Protein AF-A0A529QZ96-F1 (afdb_monomer_lite)

pLDDT: mean 77.96, std 18.04, range [38.34, 96.19]

Foldseek 3Di:
DDDDDDPPPPPPPVPPVVVLPAQDEDEAEDEDDPCVVVVLVVLLVLLVRPSYHYDYYHYDDPVVVLSVQQVVLCVPPNSVRSNVSSVVVVVVVVVVVVVVVVVVVVVVVVVVVVD

Structure (mmCIF, N/CA/C/O backbone):
data_AF-A0A529QZ96-F1
#
_entry.id   AF-A0A529QZ96-F1
#
loop_
_atom_site.group_PDB
_atom_site.id
_atom_site.type_symbol
_atom_site.label_atom_id
_atom_site.label_alt_id
_atom_site.label_comp_id
_atom_site.label_asym_id
_atom_site.label_entity_id
_atom_site.label_seq_id
_atom_site.pdbx_PDB_ins_code
_atom_site.Cartn_x
_atom_site.Cartn_y
_atom_site.Cartn_z
_atom_site.occupancy
_atom_site.B_iso_or_equiv
_atom_site.auth_seq_id
_atom_site.auth_comp_id
_atom_site.auth_asym_id
_atom_site.auth_atom_id
_atom_site.pdbx_PDB_model_num
ATOM 1 N N . MET A 1 1 ? 4.349 32.571 62.798 1.00 40.12 1 MET A N 1
ATOM 2 C CA . MET A 1 1 ? 4.359 31.096 62.888 1.00 40.12 1 MET A CA 1
ATOM 3 C C . MET A 1 1 ? 3.672 30.585 61.625 1.00 40.12 1 MET A C 1
AT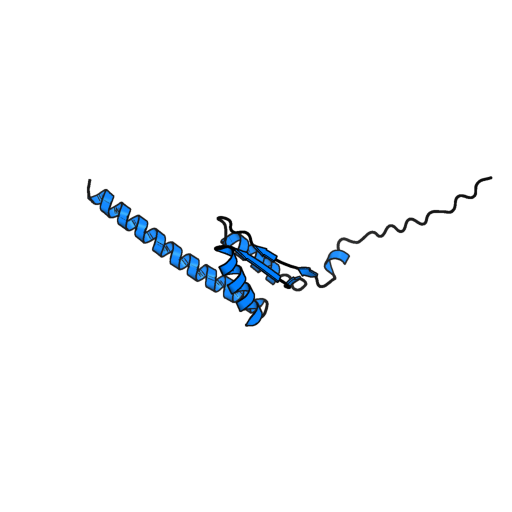OM 5 O O . MET A 1 1 ? 2.504 30.883 61.429 1.00 40.12 1 MET A O 1
ATOM 9 N N . LEU A 1 2 ? 4.454 30.030 60.693 1.00 39.53 2 LEU A N 1
ATOM 10 C CA . LEU A 1 2 ? 4.102 29.760 59.291 1.00 39.53 2 LEU A CA 1
ATOM 11 C C . LEU A 1 2 ? 3.366 28.416 59.163 1.00 39.53 2 LEU A C 1
ATOM 13 O O . LEU A 1 2 ? 3.925 27.394 59.547 1.00 39.53 2 LEU A O 1
ATOM 17 N N . ALA A 1 3 ? 2.158 28.402 58.597 1.00 44.66 3 ALA A N 1
ATOM 18 C CA . ALA A 1 3 ? 1.484 27.169 58.190 1.00 44.66 3 ALA A CA 1
ATOM 19 C C . ALA A 1 3 ? 1.779 26.913 56.703 1.00 44.66 3 ALA A C 1
ATOM 21 O O . ALA A 1 3 ? 1.188 27.539 55.826 1.00 44.66 3 ALA A O 1
ATOM 22 N N . GLN A 1 4 ? 2.742 26.035 56.421 1.00 42.41 4 GLN A N 1
ATOM 23 C CA . GLN A 1 4 ? 2.974 25.522 55.072 1.00 4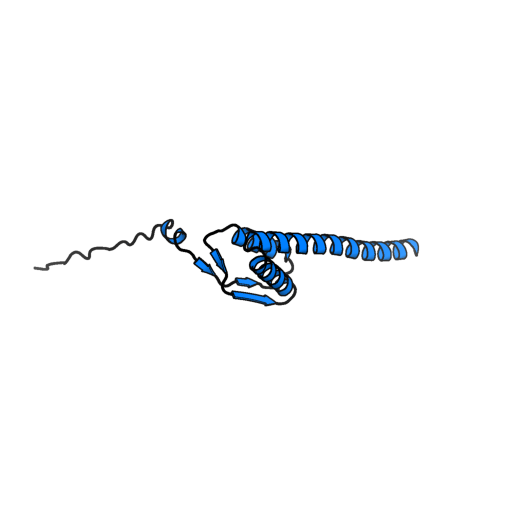2.41 4 GLN A CA 1
ATOM 24 C C . GLN A 1 4 ? 1.889 24.486 54.754 1.00 42.41 4 GLN A C 1
ATOM 26 O O . GLN A 1 4 ? 1.779 23.467 55.432 1.00 42.41 4 GLN A O 1
ATOM 31 N N . SER A 1 5 ? 1.073 24.768 53.739 1.00 44.97 5 SER A N 1
ATOM 32 C CA . SER A 1 5 ? 0.118 23.809 53.179 1.00 44.97 5 SER A CA 1
ATOM 33 C C . SER A 1 5 ? 0.897 22.745 52.395 1.00 44.97 5 SER A C 1
ATOM 35 O O . SER A 1 5 ? 1.739 23.125 51.573 1.00 44.97 5 SER A O 1
ATOM 37 N N . PRO A 1 6 ? 0.686 21.436 52.622 1.00 43.09 6 PRO A N 1
ATOM 38 C CA . PRO A 1 6 ? 1.388 20.418 51.861 1.00 43.09 6 PRO A CA 1
ATOM 39 C C . PRO A 1 6 ? 0.871 20.450 50.422 1.00 43.09 6 PRO A C 1
ATOM 41 O O . PRO A 1 6 ? -0.272 20.096 50.135 1.00 43.09 6 PRO A O 1
ATOM 44 N N . MET A 1 7 ? 1.733 20.896 49.511 1.00 38.34 7 MET A N 1
ATOM 45 C CA . MET A 1 7 ? 1.570 20.706 48.077 1.00 38.34 7 MET A CA 1
ATOM 46 C C . MET A 1 7 ? 1.510 19.197 47.828 1.00 38.34 7 MET A C 1
ATOM 48 O O . MET A 1 7 ? 2.524 18.504 47.877 1.00 38.34 7 MET A O 1
ATOM 52 N N . LYS A 1 8 ? 0.297 18.676 47.640 1.00 44.03 8 LYS A N 1
ATOM 53 C CA . LYS A 1 8 ? 0.063 17.294 47.238 1.00 44.03 8 LYS A CA 1
ATOM 54 C C . LYS A 1 8 ? 0.591 17.156 45.816 1.00 44.03 8 LYS A C 1
ATOM 56 O O . LYS A 1 8 ? -0.061 17.569 44.863 1.00 44.03 8 LYS A O 1
ATOM 61 N N . THR A 1 9 ? 1.812 16.646 45.712 1.00 45.25 9 THR A N 1
ATOM 62 C CA . THR A 1 9 ? 2.452 16.273 44.458 1.00 45.25 9 THR A CA 1
ATOM 63 C C . THR A 1 9 ? 1.596 15.200 43.805 1.00 45.25 9 THR A C 1
ATOM 65 O O . THR A 1 9 ? 1.680 14.028 44.170 1.00 45.25 9 THR A O 1
ATOM 68 N N . ASP A 1 10 ? 0.746 15.599 42.865 1.00 43.56 10 ASP A N 1
ATOM 69 C CA . ASP A 1 10 ? 0.134 14.659 41.938 1.00 43.56 10 ASP A CA 1
ATOM 70 C C . ASP A 1 10 ? 1.229 14.260 40.946 1.00 43.56 10 ASP A C 1
ATOM 72 O O . ASP A 1 10 ? 1.387 14.832 39.868 1.00 43.56 10 ASP A O 1
ATOM 76 N N . GLN A 1 11 ? 2.097 13.342 41.383 1.00 44.34 11 GLN A N 1
ATOM 77 C CA . GLN A 1 11 ? 2.935 12.590 40.466 1.00 44.34 11 GLN A CA 1
ATOM 78 C C . GLN A 1 11 ? 1.988 11.709 39.659 1.00 44.34 11 GLN A C 1
ATOM 80 O O . GLN A 1 11 ? 1.787 10.537 39.972 1.00 44.34 11 GLN A O 1
ATOM 85 N N . ALA A 1 12 ? 1.422 12.288 38.602 1.00 41.88 12 ALA A N 1
ATOM 86 C CA . ALA A 1 12 ? 0.960 11.543 37.452 1.00 41.88 12 ALA A CA 1
ATOM 87 C C . ALA A 1 12 ? 2.192 10.850 36.856 1.00 41.88 12 ALA A C 1
ATOM 89 O O . ALA A 1 12 ? 2.833 11.332 35.922 1.00 41.88 12 ALA A O 1
ATOM 90 N N . ALA A 1 13 ? 2.570 9.726 37.461 1.00 47.47 13 ALA A N 1
ATOM 91 C CA . ALA A 1 13 ? 3.369 8.713 36.816 1.00 47.47 13 ALA A CA 1
ATOM 92 C C . ALA A 1 13 ? 2.506 8.190 35.668 1.00 47.47 13 ALA A C 1
ATOM 94 O O . ALA A 1 13 ? 1.756 7.231 35.826 1.00 47.47 13 ALA A O 1
ATOM 95 N N . ILE A 1 14 ? 2.561 8.888 34.532 1.00 48.34 14 ILE A N 1
ATOM 96 C CA . ILE A 1 14 ? 2.061 8.387 33.260 1.00 48.34 14 ILE A CA 1
ATOM 97 C C . ILE A 1 14 ? 2.858 7.110 33.021 1.00 48.34 14 ILE A C 1
ATOM 99 O O . ILE A 1 14 ? 4.034 7.147 32.653 1.00 48.34 14 ILE A O 1
ATOM 103 N N . SER A 1 15 ? 2.245 5.975 33.341 1.00 46.16 15 SER A N 1
ATOM 104 C CA . SER A 1 15 ? 2.828 4.679 33.062 1.00 46.16 15 SER A CA 1
ATOM 105 C C . SER A 1 15 ? 3.021 4.607 31.555 1.00 46.16 15 SER A C 1
ATOM 107 O O . SER A 1 15 ? 2.090 4.853 30.789 1.00 46.16 15 SER A O 1
ATOM 109 N N . VAL A 1 16 ? 4.222 4.253 31.102 1.00 51.31 16 VAL A N 1
ATOM 110 C CA . VAL A 1 16 ? 4.497 4.019 29.674 1.00 51.31 16 VAL A CA 1
ATOM 111 C C . VAL A 1 16 ? 3.544 2.949 29.100 1.00 51.31 16 VAL A C 1
ATOM 113 O O . VAL A 1 16 ? 3.328 2.899 27.893 1.00 51.31 16 VAL A O 1
ATOM 116 N N . ALA A 1 17 ? 2.911 2.146 29.966 1.00 49.28 17 ALA A N 1
ATOM 117 C CA . ALA A 1 17 ? 1.848 1.214 29.606 1.00 49.28 17 ALA A CA 1
ATOM 118 C C . ALA A 1 17 ? 0.521 1.895 29.195 1.00 49.28 17 ALA A C 1
ATOM 120 O O . ALA A 1 17 ? -0.135 1.396 28.282 1.00 49.28 17 ALA A O 1
ATOM 121 N N . ASP A 1 18 ? 0.151 3.038 29.788 1.00 48.22 18 ASP A N 1
ATOM 122 C CA . ASP A 1 18 ? -1.098 3.759 29.470 1.00 48.22 18 ASP A CA 1
ATOM 123 C C . ASP A 1 18 ? -1.006 4.551 28.160 1.00 48.22 18 ASP A C 1
ATOM 125 O O . ASP A 1 18 ? -2.006 4.758 27.478 1.00 48.22 18 ASP A O 1
ATOM 129 N N . LEU A 1 19 ? 0.206 4.908 27.719 1.00 55.38 19 LEU A N 1
ATOM 130 C CA . LEU A 1 19 ? 0.432 5.489 26.386 1.00 55.38 19 LEU A CA 1
ATOM 131 C C . LEU A 1 19 ? 0.134 4.506 25.238 1.00 55.38 19 LEU A C 1
ATOM 133 O O . LEU A 1 19 ? 0.101 4.923 24.076 1.00 55.38 19 LEU A O 1
ATOM 137 N N . GLY A 1 20 ? -0.037 3.217 25.550 1.00 49.81 20 GLY A N 1
ATOM 138 C CA . GLY A 1 20 ? -0.288 2.149 24.589 1.00 49.81 20 GLY A CA 1
ATOM 139 C C . GLY A 1 20 ? -1.740 1.683 24.504 1.00 49.81 20 GLY A C 1
ATOM 140 O O . GLY A 1 20 ? -2.005 0.824 23.670 1.00 49.81 20 GLY A O 1
ATOM 141 N N . ALA A 1 21 ? -2.658 2.176 25.343 1.00 55.97 21 ALA A N 1
ATOM 142 C CA . ALA A 1 21 ? -4.016 1.629 25.460 1.00 55.97 21 ALA A CA 1
ATOM 143 C C . ALA A 1 21 ? -5.059 2.274 24.526 1.00 55.97 21 ALA A C 1
ATOM 145 O O . ALA A 1 21 ? -6.084 1.654 24.255 1.00 55.97 21 ALA A O 1
ATOM 146 N N . GLU A 1 22 ? -4.784 3.469 24.006 1.00 68.69 22 GLU A N 1
ATOM 147 C CA . GLU A 1 22 ? -5.722 4.226 23.171 1.00 68.69 22 GLU A CA 1
ATOM 148 C C . GLU A 1 22 ? -5.498 3.956 21.676 1.00 68.69 22 GLU A C 1
ATOM 150 O O . GLU A 1 22 ? -4.354 3.898 21.210 1.00 68.69 22 GLU A O 1
ATOM 155 N N . ASP A 1 23 ? -6.590 3.839 20.916 1.00 78.12 23 ASP A N 1
ATOM 156 C CA . ASP A 1 23 ? -6.546 3.806 19.452 1.00 78.12 23 ASP A CA 1
ATOM 157 C C . ASP A 1 23 ? -5.920 5.110 18.939 1.00 78.12 23 ASP A C 1
ATOM 159 O O . ASP A 1 23 ? -6.480 6.203 19.068 1.00 78.12 23 ASP A O 1
ATOM 163 N N . ARG A 1 24 ? -4.727 5.004 18.349 1.00 84.31 24 ARG A N 1
ATOM 164 C CA . ARG A 1 24 ? -3.969 6.156 17.869 1.00 84.31 24 ARG A CA 1
ATOM 165 C C . ARG A 1 24 ? -4.203 6.333 16.383 1.00 84.31 24 ARG A C 1
ATOM 167 O O . ARG A 1 24 ? -3.751 5.527 15.571 1.00 84.31 24 ARG A O 1
ATOM 174 N N . THR A 1 25 ? -4.866 7.425 16.033 1.00 88.12 25 THR A N 1
ATOM 175 C CA . THR A 1 25 ? -4.934 7.873 14.642 1.00 88.12 25 THR A CA 1
ATOM 176 C C . THR A 1 25 ? -3.629 8.575 14.287 1.00 88.12 25 THR A C 1
ATOM 178 O O . THR A 1 25 ? -3.177 9.448 15.028 1.00 88.12 25 THR A O 1
ATOM 181 N N . ILE A 1 26 ? -3.002 8.154 13.192 1.00 90.69 26 ILE A N 1
ATOM 182 C CA . ILE A 1 26 ? -1.740 8.703 12.702 1.00 90.69 26 ILE A CA 1
ATOM 183 C C . ILE A 1 26 ? -1.878 9.165 11.254 1.00 90.69 26 ILE A C 1
ATOM 185 O O . ILE A 1 26 ? -2.555 8.524 10.444 1.00 90.69 26 ILE A O 1
ATOM 189 N N . ASP A 1 27 ? -1.169 10.245 10.944 1.00 91.62 27 ASP A N 1
ATOM 190 C CA . ASP A 1 27 ? -0.942 10.709 9.581 1.00 91.62 27 ASP A CA 1
ATOM 191 C C . ASP A 1 27 ? 0.451 10.264 9.134 1.00 91.62 27 ASP A C 1
ATOM 193 O O . ASP A 1 27 ? 1.420 10.306 9.899 1.00 91.62 27 ASP A O 1
ATOM 197 N N . ILE A 1 28 ? 0.549 9.796 7.894 1.00 90.50 28 ILE A N 1
ATOM 198 C CA . ILE A 1 28 ? 1.775 9.241 7.327 1.00 90.50 28 ILE A CA 1
ATOM 199 C C . ILE A 1 28 ? 2.303 10.196 6.261 1.00 90.50 28 ILE A C 1
ATOM 201 O O . ILE A 1 28 ? 1.600 10.544 5.315 1.00 90.50 28 ILE A O 1
ATOM 205 N N . VAL A 1 29 ? 3.581 10.557 6.370 1.00 91.56 29 VAL A N 1
ATOM 206 C CA . VAL A 1 29 ? 4.308 11.276 5.319 1.00 91.56 29 VAL A CA 1
ATOM 207 C C . VAL A 1 29 ? 5.440 10.390 4.816 1.00 91.56 29 VAL A C 1
ATOM 209 O O . VAL A 1 29 ? 6.334 10.030 5.581 1.00 91.56 29 VAL A O 1
ATOM 212 N N . LEU A 1 30 ? 5.404 10.035 3.532 1.00 87.75 30 LEU A N 1
ATOM 213 C CA . LEU A 1 30 ? 6.441 9.240 2.883 1.00 87.75 30 LEU A CA 1
ATOM 214 C C . LEU A 1 30 ? 7.347 10.135 2.036 1.00 87.75 30 LEU A C 1
ATOM 216 O O . LEU A 1 30 ? 6.904 10.782 1.082 1.00 87.75 30 LEU A O 1
ATOM 220 N N . ALA A 1 31 ? 8.635 10.140 2.371 1.00 82.56 31 ALA A N 1
ATOM 221 C CA . ALA A 1 31 ? 9.669 10.788 1.579 1.00 82.56 31 ALA A CA 1
ATOM 222 C C . ALA A 1 31 ? 10.280 9.799 0.577 1.00 82.56 31 ALA A C 1
ATOM 224 O O . ALA A 1 31 ? 10.396 8.605 0.845 1.00 82.56 31 ALA A O 1
ATOM 225 N N . ASN A 1 32 ? 10.681 10.305 -0.586 1.00 75.38 32 ASN A N 1
ATOM 226 C CA . ASN A 1 32 ? 11.355 9.511 -1.604 1.00 75.38 32 ASN A CA 1
ATOM 227 C C . ASN A 1 32 ? 12.864 9.473 -1.327 1.00 75.38 32 ASN A C 1
ATOM 229 O O . ASN A 1 32 ? 13.560 10.442 -1.633 1.00 75.38 32 ASN A O 1
ATOM 233 N N . ASP A 1 33 ? 13.369 8.359 -0.807 1.00 67.31 33 ASP A N 1
ATOM 234 C CA . ASP A 1 33 ? 14.802 8.067 -0.734 1.00 67.31 33 ASP A CA 1
ATOM 235 C C . ASP A 1 33 ? 15.166 6.834 -1.588 1.00 67.31 33 ASP A C 1
ATOM 237 O O . ASP A 1 33 ? 14.312 6.203 -2.213 1.00 67.31 33 ASP A O 1
ATOM 241 N N . ALA A 1 34 ? 16.457 6.504 -1.680 1.00 59.84 34 ALA A N 1
ATOM 242 C CA . ALA A 1 34 ? 16.940 5.376 -2.481 1.00 59.84 34 ALA A CA 1
ATOM 243 C C . ALA A 1 34 ? 16.553 3.992 -1.908 1.00 59.84 34 ALA A C 1
ATOM 245 O O . ALA A 1 34 ? 16.940 2.965 -2.469 1.00 59.84 34 ALA A O 1
ATOM 246 N N . HIS A 1 35 ? 15.797 3.938 -0.807 1.00 72.88 35 HIS A N 1
ATOM 247 C CA . HIS A 1 35 ? 15.506 2.724 -0.056 1.00 72.88 35 HIS A CA 1
ATOM 248 C C . HIS A 1 35 ? 14.001 2.450 0.039 1.00 72.88 35 HIS A C 1
ATOM 250 O O . HIS A 1 35 ? 13.496 2.126 1.106 1.00 72.88 35 HIS A O 1
ATOM 256 N N . GLY A 1 36 ? 13.276 2.466 -1.085 1.00 76.69 36 GLY A N 1
ATOM 257 C CA . GLY A 1 36 ? 11.834 2.160 -1.095 1.00 76.69 36 GLY A CA 1
ATOM 258 C C . GLY A 1 36 ? 11.453 0.862 -0.355 1.00 76.69 36 GLY A C 1
ATOM 259 O O . GLY A 1 36 ? 10.442 0.810 0.335 1.00 76.69 36 GLY A O 1
ATOM 260 N N . ALA A 1 37 ? 12.297 -0.178 -0.395 1.00 82.56 37 ALA A N 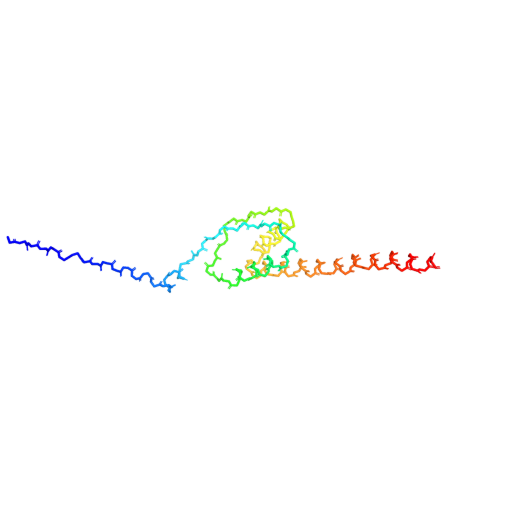1
ATOM 261 C CA . ALA A 1 37 ? 12.020 -1.435 0.310 1.00 82.56 37 ALA A CA 1
ATOM 262 C C . ALA A 1 37 ? 11.989 -1.274 1.844 1.00 82.56 37 ALA A C 1
ATOM 264 O O . ALA A 1 37 ? 11.312 -2.037 2.533 1.00 82.56 37 ALA A O 1
ATOM 265 N N . PHE A 1 38 ? 12.702 -0.279 2.383 1.00 85.94 38 PHE A N 1
ATOM 266 C CA . PHE A 1 38 ? 12.637 0.076 3.798 1.00 85.94 38 PHE A CA 1
ATOM 267 C C . PHE A 1 38 ? 11.268 0.663 4.154 1.00 85.94 38 PHE A C 1
ATOM 269 O O . PHE A 1 38 ? 10.661 0.232 5.135 1.00 85.94 38 PHE A O 1
ATOM 276 N N . VAL A 1 39 ? 10.751 1.581 3.330 1.00 88.69 39 VAL A N 1
ATOM 277 C CA . VAL A 1 39 ? 9.418 2.179 3.515 1.00 88.69 39 VAL A CA 1
ATOM 278 C C . VAL A 1 39 ? 8.341 1.097 3.542 1.00 88.69 39 VAL A C 1
ATOM 280 O O . VAL A 1 39 ? 7.496 1.093 4.438 1.00 88.69 39 VAL A O 1
ATOM 283 N N . TRP A 1 40 ? 8.422 0.112 2.646 1.00 89.94 40 TRP A N 1
ATOM 284 C CA . TRP A 1 40 ? 7.534 -1.048 2.687 1.00 89.94 40 TRP A CA 1
ATOM 285 C C . TRP A 1 40 ? 7.583 -1.813 4.011 1.00 89.94 40 TRP A C 1
ATOM 287 O O . TRP A 1 40 ? 6.527 -2.111 4.570 1.00 89.94 40 TRP A O 1
ATOM 297 N N . GLY A 1 41 ? 8.775 -2.093 4.543 1.00 90.81 41 GLY A N 1
ATOM 298 C CA . GLY A 1 41 ? 8.922 -2.758 5.841 1.00 90.81 41 GLY A CA 1
ATOM 299 C C . GLY A 1 41 ? 8.300 -1.960 6.993 1.00 90.81 41 GLY A C 1
ATOM 300 O O . GLY A 1 41 ? 7.642 -2.535 7.862 1.00 90.81 41 GLY A O 1
ATOM 301 N N . VAL A 1 42 ? 8.442 -0.630 6.974 1.00 91.06 42 VAL A N 1
ATOM 302 C CA . VAL A 1 42 ? 7.810 0.263 7.959 1.00 91.06 42 VAL A CA 1
ATOM 303 C C . VAL A 1 42 ? 6.286 0.199 7.853 1.00 91.06 42 VAL A C 1
ATOM 305 O O . VAL A 1 42 ? 5.611 0.002 8.865 1.00 91.06 42 VAL A O 1
ATOM 308 N N . LEU A 1 43 ? 5.736 0.305 6.641 1.00 91.19 43 LEU A N 1
ATOM 309 C CA . LEU A 1 43 ? 4.294 0.195 6.410 1.00 91.19 43 LEU A CA 1
ATOM 310 C C . LEU A 1 43 ? 3.755 -1.172 6.847 1.00 91.19 43 LEU A C 1
ATOM 312 O O . LEU A 1 43 ? 2.697 -1.238 7.471 1.00 91.19 43 LEU A O 1
ATOM 316 N N . ASP A 1 44 ? 4.484 -2.259 6.589 1.00 92.38 44 ASP A N 1
ATOM 317 C CA . ASP A 1 44 ? 4.069 -3.602 6.998 1.00 92.38 44 ASP A CA 1
ATOM 318 C C . ASP A 1 44 ? 4.013 -3.764 8.525 1.00 92.38 44 ASP A C 1
ATOM 320 O O . ASP A 1 44 ? 3.051 -4.335 9.054 1.00 92.38 44 ASP A O 1
ATOM 324 N N . ARG A 1 45 ? 4.984 -3.187 9.249 1.00 92.00 45 ARG A N 1
ATOM 325 C CA . ARG A 1 45 ? 4.986 -3.179 10.718 1.00 92.00 45 ARG A CA 1
ATOM 326 C C . ARG A 1 45 ? 3.867 -2.315 11.300 1.00 92.00 45 ARG A C 1
ATOM 328 O O . ARG A 1 45 ? 3.288 -2.704 12.316 1.00 92.00 45 ARG A O 1
ATOM 335 N N . LEU A 1 46 ? 3.550 -1.179 10.673 1.00 91.25 46 LEU A N 1
ATOM 336 C CA . LEU A 1 46 ? 2.417 -0.325 11.060 1.00 91.25 46 LEU A CA 1
ATOM 337 C C . LEU A 1 46 ? 1.072 -1.028 10.832 1.00 91.25 46 LEU A C 1
ATOM 339 O O . LEU A 1 46 ? 0.154 -0.916 11.646 1.00 91.25 46 LEU A O 1
ATOM 343 N N . LEU A 1 47 ? 0.948 -1.793 9.746 1.00 91.31 47 LEU A N 1
ATOM 344 C CA . LEU A 1 47 ? -0.231 -2.620 9.481 1.00 91.31 47 LEU A CA 1
ATOM 345 C C . LEU A 1 47 ? -0.398 -3.746 10.499 1.00 91.31 47 LEU A C 1
ATOM 347 O O . LEU A 1 47 ? -1.533 -4.134 10.772 1.00 91.31 47 LEU A O 1
ATOM 351 N N . ASP A 1 48 ? 0.700 -4.248 11.059 1.00 91.88 48 ASP A N 1
ATOM 352 C CA . ASP A 1 48 ? 0.675 -5.269 12.108 1.00 91.88 48 ASP A CA 1
ATOM 353 C C . ASP A 1 48 ? 0.191 -4.726 13.457 1.00 91.88 48 ASP A C 1
ATOM 355 O O . ASP A 1 48 ? -0.309 -5.490 14.274 1.00 91.88 48 ASP A O 1
ATOM 359 N N . GLU A 1 49 ? 0.299 -3.414 13.684 1.00 90.06 49 GLU A N 1
ATOM 360 C CA . GLU A 1 49 ? -0.133 -2.769 14.923 1.00 90.06 49 GLU A CA 1
ATOM 361 C C . GLU A 1 49 ? -1.648 -2.501 14.903 1.00 90.06 49 GLU A C 1
ATOM 363 O O . GLU A 1 49 ? -2.085 -1.575 14.217 1.00 90.06 49 GLU A O 1
ATOM 368 N N . PRO A 1 50 ? -2.487 -3.259 15.633 1.00 8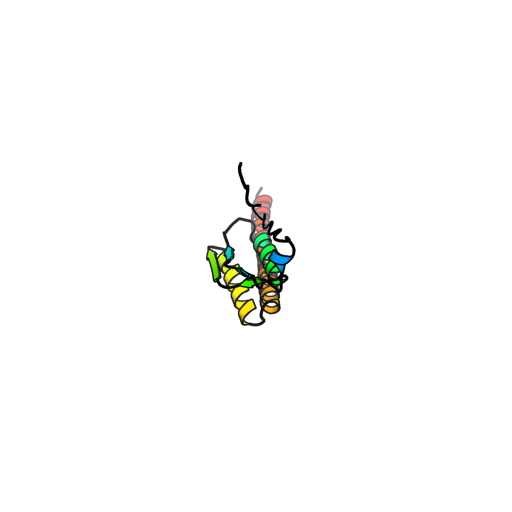3.50 50 PRO A N 1
ATOM 369 C CA . PRO A 1 50 ? -3.941 -3.142 15.521 1.00 83.50 50 PRO A CA 1
ATOM 370 C C . PRO A 1 50 ? -4.483 -1.807 16.045 1.00 83.50 50 PRO A C 1
ATOM 372 O O . PRO A 1 50 ? -5.530 -1.371 15.579 1.00 83.50 50 PRO A O 1
ATOM 375 N N . ARG A 1 51 ? -3.758 -1.152 16.963 1.00 85.06 51 ARG A N 1
ATOM 376 C CA . ARG A 1 51 ? -4.147 0.117 17.606 1.00 85.06 51 ARG A CA 1
ATOM 377 C C . ARG A 1 51 ? -3.804 1.360 16.782 1.00 85.06 51 ARG A C 1
ATOM 379 O O . ARG A 1 51 ? -4.096 2.476 17.200 1.00 85.06 51 ARG A O 1
ATOM 386 N N . CYS A 1 52 ? -3.154 1.199 15.628 1.00 86.19 52 CYS A N 1
ATOM 387 C CA . CYS A 1 52 ? -2.837 2.311 14.735 1.00 86.19 52 CYS A CA 1
ATOM 388 C C . CYS A 1 52 ? -3.924 2.466 13.671 1.00 86.19 52 CYS A C 1
ATOM 390 O O . CYS A 1 52 ? -4.063 1.607 12.803 1.00 86.19 52 CYS A O 1
ATOM 392 N N . ASN A 1 53 ? -4.658 3.570 13.682 1.00 86.50 53 ASN A N 1
ATOM 393 C CA . ASN A 1 53 ? -5.579 3.931 12.606 1.00 86.50 53 ASN A CA 1
ATOM 394 C C . ASN A 1 53 ? -4.918 4.951 11.676 1.00 86.50 53 ASN A C 1
ATOM 396 O O . ASN A 1 53 ? -4.156 5.801 12.125 1.00 86.50 53 ASN A O 1
ATOM 400 N N . PHE A 1 54 ? -5.183 4.854 10.376 1.00 90.12 54 PHE A N 1
ATOM 401 C CA . PHE A 1 54 ? -4.560 5.708 9.363 1.00 90.12 54 PHE A CA 1
ATOM 402 C C . PHE A 1 54 ? -5.582 6.730 8.875 1.00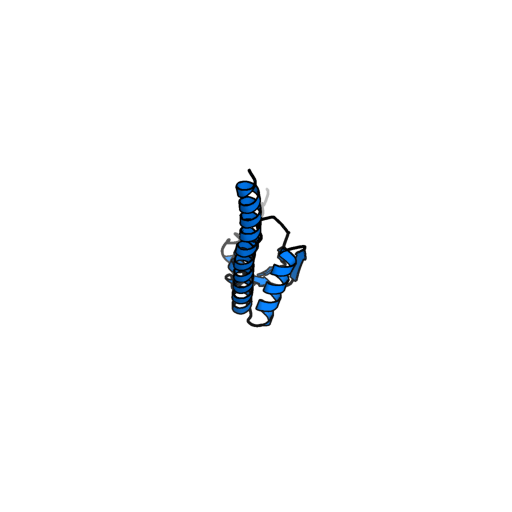 90.12 54 PHE A C 1
ATOM 404 O O . PHE A 1 54 ? -6.630 6.330 8.369 1.00 90.12 54 PHE A O 1
ATOM 411 N N . SER A 1 55 ? -5.289 8.019 9.048 1.00 88.69 55 SER A N 1
ATOM 412 C CA . SER A 1 55 ? -6.172 9.107 8.609 1.00 88.69 55 SER A CA 1
ATOM 413 C C . SER A 1 55 ? -5.752 9.621 7.236 1.00 88.69 55 SER A C 1
ATOM 415 O O . SER A 1 55 ? -6.513 9.504 6.275 1.00 88.69 55 SER A O 1
ATOM 417 N N . GLU A 1 56 ? -4.510 10.092 7.113 1.00 89.44 56 GLU A N 1
ATOM 418 C CA . GLU A 1 56 ? -3.991 10.639 5.862 1.00 89.44 56 GLU A CA 1
ATOM 419 C C . GLU A 1 56 ? -2.635 10.030 5.478 1.00 89.44 56 GLU A C 1
ATOM 421 O O . GLU A 1 56 ? -1.828 9.655 6.332 1.00 89.44 56 GLU A O 1
ATOM 426 N N . VAL A 1 57 ? -2.378 9.922 4.169 1.00 90.88 57 VAL A N 1
ATOM 427 C CA . VAL A 1 57 ? -1.085 9.492 3.620 1.00 90.88 57 VAL A CA 1
ATOM 428 C C . VAL A 1 57 ? -0.644 10.482 2.547 1.00 90.88 57 VAL A C 1
ATOM 430 O O . VAL A 1 57 ? -1.224 10.536 1.464 1.00 90.88 57 VAL A O 1
ATOM 433 N N . THR A 1 58 ? 0.409 11.242 2.833 1.00 92.38 58 THR A N 1
ATOM 434 C CA . THR A 1 58 ? 1.045 12.165 1.885 1.00 92.38 58 THR A CA 1
ATOM 435 C C . THR A 1 58 ? 2.352 11.566 1.380 1.00 92.38 58 THR A C 1
ATOM 437 O O . THR A 1 58 ? 3.168 11.093 2.167 1.00 92.38 58 THR A O 1
ATOM 440 N N . ALA A 1 59 ? 2.582 11.588 0.067 1.00 91.19 59 ALA A N 1
ATOM 441 C CA . ALA A 1 59 ? 3.776 11.003 -0.536 1.00 91.19 59 ALA A CA 1
ATOM 442 C C . ALA A 1 59 ? 4.123 11.650 -1.887 1.00 91.19 59 ALA A C 1
ATOM 444 O O . ALA A 1 59 ? 3.263 12.231 -2.547 1.00 91.19 59 ALA A O 1
ATOM 445 N N . SER A 1 60 ? 5.381 11.521 -2.322 1.00 88.75 60 SER A N 1
ATOM 446 C CA . SER A 1 60 ? 5.870 12.018 -3.619 1.00 88.75 60 SER A CA 1
ATOM 447 C C . SER A 1 60 ? 6.829 11.019 -4.281 1.00 88.75 60 SER A C 1
ATOM 449 O O . SER A 1 60 ? 7.458 10.209 -3.602 1.00 88.75 60 SER A O 1
ATOM 451 N N . GLY A 1 61 ? 6.951 11.062 -5.611 1.00 86.50 61 GLY A N 1
ATOM 452 C CA . GLY A 1 61 ? 7.877 10.215 -6.372 1.00 86.50 61 GLY A CA 1
ATOM 453 C C . GLY A 1 61 ? 7.528 8.724 -6.316 1.00 86.50 61 GLY A C 1
ATOM 454 O O . GLY A 1 61 ? 6.371 8.345 -6.489 1.00 86.50 61 GLY A O 1
ATOM 455 N N . PHE A 1 62 ? 8.525 7.868 -6.072 1.00 84.81 62 PHE A N 1
ATOM 456 C CA . PHE A 1 62 ? 8.314 6.421 -5.941 1.00 84.81 62 PHE A CA 1
ATOM 457 C C . PHE A 1 62 ? 7.419 6.087 -4.740 1.00 84.81 62 PHE A C 1
ATOM 459 O O . PHE A 1 62 ? 6.519 5.254 -4.845 1.00 84.81 62 PHE A O 1
ATOM 466 N N . ALA A 1 63 ? 7.589 6.809 -3.631 1.00 86.44 63 ALA A N 1
ATOM 467 C CA . ALA A 1 63 ? 6.779 6.623 -2.433 1.00 86.44 63 ALA A CA 1
ATOM 468 C C . ALA A 1 63 ? 5.285 6.932 -2.663 1.00 86.44 63 ALA A C 1
ATOM 470 O O . ALA A 1 63 ? 4.431 6.381 -1.974 1.00 86.44 63 ALA A O 1
ATOM 471 N N . ALA A 1 64 ? 4.937 7.761 -3.660 1.00 90.75 64 ALA A N 1
ATOM 472 C CA . ALA A 1 64 ? 3.539 7.993 -4.031 1.00 90.75 64 ALA A CA 1
ATOM 473 C C . ALA A 1 64 ? 2.872 6.736 -4.610 1.00 90.75 64 ALA A C 1
ATOM 475 O O . ALA A 1 64 ? 1.696 6.485 -4.348 1.00 90.75 64 ALA A O 1
ATOM 476 N N . MET A 1 65 ? 3.623 5.912 -5.351 1.00 91.44 65 MET A N 1
ATOM 477 C CA . MET A 1 65 ? 3.120 4.626 -5.839 1.00 91.44 65 MET A CA 1
ATOM 478 C C . MET A 1 65 ? 2.867 3.663 -4.677 1.00 91.44 65 MET A C 1
ATOM 480 O O . MET A 1 65 ? 1.828 3.006 -4.642 1.00 91.44 65 MET A O 1
ATOM 484 N N . GLU A 1 66 ? 3.774 3.614 -3.700 1.00 91.75 66 GLU A N 1
ATOM 485 C CA . GLU A 1 66 ? 3.593 2.791 -2.501 1.00 91.75 66 GLU A CA 1
ATOM 486 C C . GLU A 1 66 ? 2.404 3.244 -1.655 1.00 91.75 66 GLU A C 1
ATOM 488 O O . GLU A 1 66 ? 1.594 2.408 -1.258 1.00 91.75 66 GLU A O 1
ATOM 493 N N . ALA A 1 67 ? 2.249 4.555 -1.440 1.00 92.94 67 ALA A N 1
ATOM 494 C CA . ALA A 1 67 ? 1.096 5.130 -0.752 1.00 92.94 67 ALA A CA 1
ATOM 495 C C . ALA A 1 67 ? -0.222 4.769 -1.450 1.00 92.94 67 ALA A C 1
ATOM 497 O O . ALA A 1 67 ? -1.181 4.366 -0.793 1.00 92.94 67 ALA A O 1
ATOM 498 N N . ALA A 1 68 ? -0.265 4.854 -2.784 1.00 94.50 68 ALA A N 1
ATOM 499 C CA . ALA A 1 68 ? -1.446 4.488 -3.558 1.00 94.50 68 ALA A CA 1
ATOM 500 C C . ALA A 1 68 ? -1.781 2.993 -3.426 1.00 94.50 68 ALA A C 1
ATOM 502 O O . ALA A 1 68 ? -2.940 2.638 -3.213 1.00 94.50 68 ALA A O 1
ATOM 503 N N . VAL A 1 69 ? -0.778 2.109 -3.500 1.00 95.06 69 VAL A N 1
ATOM 504 C CA . VAL A 1 69 ? -0.956 0.657 -3.307 1.00 95.06 69 VAL A CA 1
ATOM 505 C C . VAL A 1 69 ? -1.413 0.336 -1.883 1.00 95.06 69 VAL A C 1
ATOM 507 O O . VAL A 1 69 ? -2.290 -0.509 -1.696 1.00 95.06 69 VAL A O 1
ATOM 510 N N . PHE A 1 70 ? -0.849 1.017 -0.885 1.00 94.69 70 PHE A N 1
ATOM 511 C CA . PHE A 1 70 ? -1.229 0.893 0.518 1.00 94.69 70 PHE A CA 1
ATOM 512 C C . PHE A 1 70 ? -2.692 1.295 0.741 1.00 94.69 70 PHE A C 1
ATOM 514 O O . PHE A 1 70 ? -3.473 0.486 1.244 1.00 94.69 70 PHE A O 1
ATOM 521 N N . ALA A 1 71 ? -3.089 2.491 0.297 1.00 94.75 71 ALA A N 1
ATOM 522 C CA . ALA A 1 71 ? -4.459 2.989 0.415 1.00 94.75 71 ALA A CA 1
ATOM 523 C C . ALA A 1 71 ? -5.464 2.111 -0.350 1.00 94.75 71 ALA A C 1
ATOM 525 O O . ALA A 1 71 ? -6.539 1.797 0.163 1.00 94.75 71 ALA A O 1
ATOM 526 N N . TYR A 1 72 ? -5.096 1.644 -1.546 1.00 95.81 72 TYR A N 1
ATOM 527 C CA . TYR A 1 72 ? -5.899 0.694 -2.315 1.00 95.81 72 TYR A CA 1
ATOM 528 C C . TYR A 1 72 ? -6.081 -0.636 -1.576 1.00 95.81 72 TYR A C 1
ATOM 530 O O . TYR A 1 72 ? -7.189 -1.155 -1.465 1.00 95.81 72 TYR A O 1
ATOM 538 N N . GLY A 1 73 ? -5.008 -1.211 -1.036 1.00 95.75 73 GLY A N 1
ATOM 539 C CA . GLY A 1 73 ? -5.121 -2.465 -0.303 1.00 95.75 73 GLY A CA 1
ATOM 540 C C . GLY A 1 73 ? -5.927 -2.313 0.993 1.00 95.75 73 GLY A C 1
ATOM 541 O O . GLY A 1 73 ? -6.687 -3.223 1.334 1.00 95.75 73 GLY A O 1
ATOM 542 N N . LEU A 1 74 ? -5.822 -1.162 1.669 1.00 94.62 74 LEU A N 1
ATOM 543 C CA . LEU A 1 74 ? -6.666 -0.822 2.816 1.00 94.62 74 LEU A CA 1
ATOM 544 C C . LEU A 1 74 ? -8.152 -0.783 2.435 1.00 94.62 74 LEU A C 1
ATOM 546 O O . LEU A 1 74 ? -8.966 -1.353 3.159 1.00 94.62 74 LEU A O 1
ATOM 550 N N . SER A 1 75 ? -8.513 -0.174 1.302 1.00 95.00 75 SER A N 1
ATOM 551 C CA . SER A 1 75 ? -9.917 -0.078 0.880 1.00 95.00 75 SER A CA 1
ATOM 552 C C . SER A 1 75 ? -10.511 -1.419 0.434 1.00 95.00 75 SER A C 1
ATOM 554 O O . SER A 1 75 ? -11.690 -1.670 0.664 1.00 95.00 75 SER A O 1
ATOM 556 N N . VAL A 1 76 ? -9.705 -2.306 -0.159 1.00 95.19 76 VAL A N 1
ATOM 557 C CA . VAL A 1 76 ? -10.169 -3.613 -0.656 1.00 95.19 76 VAL A CA 1
ATOM 558 C C . VAL A 1 76 ? -10.285 -4.666 0.448 1.00 95.19 76 VAL A C 1
ATOM 560 O O . VAL A 1 76 ? -11.192 -5.494 0.416 1.00 95.19 76 VAL A O 1
ATOM 563 N N . GLY A 1 77 ? -9.355 -4.688 1.406 1.00 92.56 77 GLY A N 1
ATOM 564 C CA . GLY A 1 77 ? -9.254 -5.790 2.372 1.00 92.56 77 GLY A CA 1
ATOM 565 C C . GLY A 1 77 ? -8.721 -5.388 3.741 1.00 92.56 77 GLY A C 1
ATOM 566 O O . GLY A 1 77 ? -8.161 -6.232 4.452 1.00 92.56 77 GLY A O 1
ATOM 567 N N . GLY A 1 78 ? -8.827 -4.107 4.096 1.00 93.38 78 GLY A N 1
ATOM 568 C CA . GLY A 1 78 ? -8.275 -3.564 5.330 1.00 93.38 78 GLY A CA 1
ATOM 569 C C . GLY A 1 78 ? -6.774 -3.824 5.442 1.00 93.38 78 GLY A C 1
ATOM 570 O O . GLY A 1 78 ? -6.041 -3.868 4.451 1.00 93.38 78 GLY A O 1
ATOM 571 N N . ARG A 1 79 ? -6.302 -4.067 6.666 1.00 93.50 79 ARG A N 1
ATOM 572 C CA . ARG A 1 79 ? -4.865 -4.240 6.940 1.00 93.50 79 ARG A CA 1
ATOM 573 C C . ARG A 1 79 ? -4.246 -5.409 6.165 1.00 93.50 79 ARG A C 1
ATOM 575 O O . ARG A 1 79 ? -3.152 -5.294 5.614 1.00 93.50 79 ARG A O 1
ATOM 582 N N . ARG A 1 80 ? -4.972 -6.531 6.064 1.00 94.44 80 ARG A N 1
ATOM 583 C CA . ARG A 1 80 ? -4.523 -7.710 5.302 1.00 94.44 80 ARG A CA 1
ATOM 584 C C . ARG A 1 80 ? -4.476 -7.435 3.800 1.00 94.44 80 ARG A C 1
ATOM 586 O O . ARG A 1 80 ? -3.558 -7.912 3.131 1.00 94.44 80 ARG A O 1
ATOM 593 N N . GLY A 1 81 ? -5.435 -6.669 3.280 1.00 95.56 81 GLY A N 1
ATOM 594 C CA . GLY A 1 81 ? -5.447 -6.235 1.885 1.00 95.56 81 GLY A CA 1
ATOM 595 C C . GLY A 1 81 ? -4.246 -5.350 1.561 1.00 95.56 81 GLY A C 1
ATOM 596 O O . GLY A 1 81 ? -3.548 -5.615 0.585 1.00 95.56 81 GLY A O 1
ATOM 597 N N . ALA A 1 82 ? -3.932 -4.386 2.429 1.00 95.44 82 ALA A N 1
ATOM 598 C CA . ALA A 1 82 ? -2.766 -3.509 2.303 1.00 95.44 82 ALA A CA 1
ATOM 599 C C . ALA A 1 82 ? -1.443 -4.285 2.275 1.00 95.44 82 ALA A C 1
ATOM 601 O O . ALA A 1 82 ? -0.659 -4.125 1.338 1.00 95.44 82 ALA A O 1
ATOM 602 N N . ARG A 1 83 ? -1.238 -5.210 3.224 1.00 95.25 83 ARG A N 1
ATOM 603 C CA . ARG A 1 83 ? -0.063 -6.101 3.252 1.00 95.25 83 ARG A CA 1
ATOM 604 C C . ARG A 1 83 ? 0.063 -6.914 1.962 1.00 95.25 83 ARG A C 1
ATOM 606 O O . ARG A 1 83 ? 1.137 -7.000 1.372 1.00 95.25 83 ARG A O 1
ATOM 613 N N . THR A 1 84 ? -1.048 -7.479 1.492 1.00 96.19 84 THR A N 1
ATOM 614 C CA . THR A 1 84 ? -1.074 -8.284 0.261 1.00 96.19 84 THR A CA 1
ATOM 615 C C . THR A 1 84 ? -0.754 -7.444 -0.977 1.00 96.19 84 THR A C 1
ATOM 617 O O . THR A 1 84 ? 0.029 -7.868 -1.829 1.00 96.19 84 THR A O 1
ATOM 620 N N . ALA A 1 85 ? -1.338 -6.249 -1.083 1.00 96.19 85 ALA A N 1
ATOM 621 C CA . ALA A 1 85 ? -1.130 -5.340 -2.202 1.00 96.19 85 ALA A CA 1
ATOM 622 C C . ALA A 1 85 ? 0.331 -4.871 -2.279 1.00 96.19 85 ALA A C 1
ATOM 624 O O . ALA A 1 85 ? 0.949 -4.981 -3.340 1.00 96.19 85 ALA A O 1
ATOM 625 N N . LEU A 1 86 ? 0.906 -4.451 -1.148 1.00 94.38 86 LEU A N 1
ATOM 626 C CA . LEU A 1 86 ? 2.309 -4.042 -1.053 1.00 94.38 86 LEU A CA 1
ATOM 627 C C . LEU A 1 86 ? 3.272 -5.190 -1.386 1.00 94.38 86 LEU A C 1
ATOM 629 O O . LEU A 1 86 ? 4.180 -5.010 -2.196 1.00 94.38 86 LEU A O 1
ATOM 633 N N . ALA A 1 87 ? 3.039 -6.394 -0.853 1.00 94.50 87 ALA A N 1
ATOM 634 C CA . ALA A 1 87 ? 3.861 -7.563 -1.173 1.00 94.50 87 ALA A CA 1
ATOM 635 C C . ALA A 1 87 ? 3.821 -7.911 -2.673 1.00 94.50 87 ALA A C 1
ATOM 637 O O . ALA A 1 87 ? 4.837 -8.269 -3.273 1.00 94.50 87 ALA A O 1
ATOM 638 N N . ASN A 1 88 ? 2.652 -7.788 -3.309 1.00 94.69 88 ASN A N 1
ATOM 639 C CA . ASN A 1 88 ? 2.510 -8.008 -4.746 1.00 94.69 88 ASN A CA 1
ATOM 640 C C . ASN A 1 88 ? 3.211 -6.926 -5.576 1.00 94.69 88 ASN A C 1
ATOM 642 O O . ASN A 1 88 ? 3.825 -7.255 -6.593 1.00 94.69 88 ASN A O 1
ATOM 646 N N . PHE A 1 89 ? 3.136 -5.663 -5.155 1.00 93.38 89 PHE A N 1
ATOM 647 C CA . PHE A 1 89 ? 3.860 -4.562 -5.785 1.00 93.38 89 PHE A CA 1
ATOM 648 C C . PHE A 1 89 ? 5.373 -4.810 -5.748 1.00 93.38 89 PHE A C 1
ATOM 650 O O . PHE A 1 89 ? 6.006 -4.862 -6.802 1.00 93.38 89 PHE A O 1
ATOM 657 N N . TRP A 1 90 ? 5.936 -5.102 -4.573 1.00 91.44 90 TRP A N 1
ATOM 658 C CA . TRP A 1 90 ? 7.371 -5.360 -4.423 1.00 91.44 90 TRP A CA 1
ATOM 659 C C . TRP A 1 90 ? 7.858 -6.609 -5.145 1.00 91.44 90 TRP A C 1
ATOM 661 O O . TRP A 1 90 ? 8.944 -6.596 -5.727 1.00 91.44 90 TRP A O 1
ATOM 671 N N . ARG A 1 91 ? 7.036 -7.662 -5.211 1.00 92.38 91 ARG A N 1
ATOM 672 C CA . ARG A 1 91 ? 7.338 -8.828 -6.050 1.00 92.38 91 ARG A CA 1
ATOM 673 C C . ARG A 1 91 ? 7.502 -8.418 -7.517 1.00 92.38 91 ARG A C 1
ATOM 675 O O . ARG A 1 91 ? 8.464 -8.823 -8.159 1.00 92.38 91 ARG A O 1
ATOM 682 N N . ARG A 1 92 ? 6.605 -7.580 -8.050 1.00 91.56 92 ARG A N 1
ATOM 683 C CA . ARG A 1 92 ? 6.696 -7.083 -9.437 1.00 91.56 92 ARG A CA 1
ATOM 684 C C . ARG A 1 92 ? 7.911 -6.182 -9.651 1.00 91.56 92 ARG A C 1
ATOM 686 O O . ARG A 1 92 ? 8.582 -6.340 -10.667 1.00 91.56 92 ARG A O 1
ATOM 693 N N . VAL A 1 93 ? 8.220 -5.296 -8.701 1.00 88.81 93 VAL A N 1
ATOM 694 C CA . VAL A 1 93 ? 9.428 -4.450 -8.738 1.00 88.81 93 VAL A CA 1
ATOM 695 C C . VAL A 1 93 ? 10.692 -5.314 -8.781 1.00 88.81 93 VAL A C 1
ATOM 697 O O . VAL A 1 93 ? 11.563 -5.073 -9.612 1.00 88.81 93 VAL A O 1
ATOM 700 N N . SER A 1 94 ? 10.762 -6.366 -7.961 1.00 87.44 94 SER A N 1
ATOM 701 C CA . SER A 1 94 ? 11.880 -7.318 -7.955 1.00 87.44 94 SER A CA 1
ATOM 702 C C . SER A 1 94 ? 12.027 -8.066 -9.283 1.00 87.44 94 SER A C 1
ATOM 704 O O . SER A 1 94 ? 13.139 -8.211 -9.781 1.00 87.44 94 SER A O 1
ATOM 706 N N . HIS A 1 95 ? 10.932 -8.501 -9.910 1.00 86.56 95 HIS A N 1
ATOM 707 C CA . HIS A 1 95 ? 11.022 -9.100 -11.245 1.00 86.56 95 HIS A CA 1
ATOM 708 C C . HIS A 1 95 ? 11.495 -8.086 -12.296 1.00 86.56 95 HIS A C 1
ATOM 710 O O . HIS A 1 95 ? 12.333 -8.414 -13.131 1.00 86.56 95 HIS A O 1
ATOM 716 N N . ALA A 1 96 ? 10.999 -6.846 -12.249 1.00 83.56 96 ALA A N 1
ATOM 717 C CA . ALA A 1 96 ? 11.381 -5.800 -13.194 1.00 83.56 96 ALA A CA 1
ATOM 718 C C . ALA A 1 96 ? 12.860 -5.389 -13.071 1.00 83.56 96 ALA A C 1
ATOM 720 O O . ALA A 1 96 ? 13.500 -5.113 -14.088 1.00 83.56 96 ALA A O 1
ATOM 721 N N . SER A 1 97 ? 13.424 -5.381 -11.858 1.00 76.50 97 SER A N 1
ATOM 722 C CA . SER A 1 97 ? 14.838 -5.052 -11.646 1.00 76.50 97 SER A CA 1
ATOM 723 C C . SER A 1 97 ? 15.780 -6.118 -12.212 1.00 76.50 97 SER A C 1
ATOM 725 O O . SER A 1 97 ? 16.811 -5.769 -12.786 1.00 76.50 97 SER A O 1
ATOM 727 N N . VAL A 1 98 ? 15.397 -7.399 -12.163 1.00 68.00 98 VAL A N 1
ATOM 728 C CA . VAL A 1 98 ? 16.147 -8.488 -12.815 1.00 68.00 98 VAL A CA 1
ATOM 729 C C . VAL A 1 98 ? 16.244 -8.261 -14.330 1.00 68.00 98 VAL A C 1
ATOM 731 O O . VAL A 1 98 ? 17.332 -8.355 -14.894 1.00 68.00 98 VAL A O 1
ATOM 734 N N . PHE A 1 99 ? 15.149 -7.861 -14.988 1.00 60.19 99 PHE A N 1
ATOM 735 C CA . PHE A 1 99 ? 15.155 -7.549 -16.428 1.00 60.19 99 PHE A CA 1
ATOM 736 C C . PHE A 1 99 ? 15.937 -6.278 -16.789 1.00 60.19 99 PHE A C 1
ATOM 738 O O . PHE A 1 99 ? 16.410 -6.131 -17.919 1.00 60.19 99 PHE A O 1
ATOM 745 N N . ALA A 1 100 ? 16.055 -5.321 -15.868 1.00 60.75 100 ALA A N 1
ATOM 746 C CA . ALA A 1 100 ? 16.885 -4.139 -16.080 1.00 60.75 100 ALA A CA 1
ATOM 747 C C . ALA A 1 100 ? 18.381 -4.496 -16.062 1.00 60.75 100 ALA A C 1
ATOM 749 O O . ALA A 1 100 ? 19.135 -3.984 -16.888 1.00 60.75 100 ALA A O 1
ATOM 750 N N . ASN A 1 101 ? 18.785 -5.419 -15.184 1.00 60.50 101 ASN A N 1
ATOM 751 C CA . ASN A 1 101 ? 20.172 -5.863 -15.063 1.00 60.50 101 ASN A CA 1
ATOM 752 C C . ASN A 1 101 ? 20.651 -6.704 -16.265 1.00 60.50 101 ASN A C 1
ATOM 754 O O . ASN A 1 101 ? 21.824 -6.656 -16.635 1.00 60.50 101 ASN A O 1
ATOM 758 N N . ASP A 1 102 ? 19.742 -7.437 -16.913 1.00 60.88 102 ASP A N 1
ATOM 759 C CA . ASP A 1 102 ? 20.065 -8.250 -18.094 1.00 60.88 102 ASP A CA 1
ATOM 760 C C . ASP A 1 102 ? 20.441 -7.381 -19.314 1.00 60.88 102 ASP A C 1
ATOM 762 O O . ASP A 1 102 ? 21.382 -7.672 -20.053 1.00 60.88 102 ASP A O 1
ATOM 766 N N . ARG A 1 103 ? 19.796 -6.215 -19.471 1.00 60.25 103 ARG A N 1
ATOM 767 C CA . ARG A 1 103 ? 20.129 -5.246 -20.534 1.00 60.25 103 ARG A CA 1
ATOM 768 C C . ARG A 1 103 ? 21.517 -4.631 -20.374 1.00 60.25 103 ARG A C 1
ATOM 770 O O . ARG A 1 103 ? 22.209 -4.433 -21.371 1.00 60.25 103 ARG A O 1
ATOM 777 N N . THR A 1 104 ? 21.944 -4.338 -19.148 1.00 67.50 104 THR A N 1
ATOM 778 C CA . THR A 1 104 ? 23.307 -3.848 -18.889 1.00 67.50 104 THR A CA 1
ATOM 779 C C . THR A 1 104 ? 24.357 -4.941 -19.096 1.00 67.50 104 THR A C 1
ATOM 781 O O . THR A 1 104 ? 25.450 -4.641 -19.573 1.00 67.50 104 THR A O 1
ATOM 784 N N . GLY A 1 105 ? 24.020 -6.206 -18.821 1.00 64.00 105 GLY A N 1
ATOM 785 C CA . GLY A 1 105 ? 24.871 -7.360 -19.128 1.00 64.00 105 GLY A CA 1
ATOM 786 C C . GLY A 1 105 ? 25.063 -7.588 -20.632 1.00 64.00 105 GLY A C 1
ATOM 787 O O . GLY A 1 105 ? 26.192 -7.768 -21.086 1.00 64.00 105 GLY A O 1
ATOM 788 N N . LEU A 1 106 ? 23.986 -7.493 -21.419 1.00 73.94 106 LEU A N 1
ATOM 789 C CA . LEU A 1 106 ? 24.032 -7.614 -22.881 1.00 73.94 106 LEU A CA 1
ATOM 790 C C . LEU A 1 106 ? 24.947 -6.568 -23.522 1.00 73.94 106 LEU A C 1
ATOM 792 O O . LEU A 1 106 ? 25.836 -6.927 -24.294 1.00 73.94 106 LEU A O 1
ATOM 796 N N . LEU A 1 107 ? 24.771 -5.293 -23.163 1.00 77.75 107 LEU A N 1
ATOM 797 C CA . LEU A 1 107 ? 25.597 -4.198 -23.682 1.00 77.75 107 LEU A CA 1
ATOM 798 C C . LEU A 1 107 ? 27.076 -4.385 -23.337 1.00 77.75 107 LEU A C 1
ATOM 800 O O . LEU A 1 107 ? 27.938 -4.155 -24.182 1.00 77.75 107 LEU A O 1
ATOM 804 N N . ARG A 1 108 ? 27.370 -4.855 -22.120 1.00 71.94 108 ARG A N 1
ATOM 805 C CA . ARG A 1 108 ? 28.736 -5.179 -21.709 1.00 71.94 108 ARG A CA 1
ATOM 806 C C . ARG A 1 108 ? 29.322 -6.324 -22.540 1.00 71.94 108 ARG A C 1
ATOM 808 O O . ARG A 1 108 ? 30.438 -6.187 -23.024 1.00 71.94 108 ARG A O 1
ATOM 815 N N . SER A 1 109 ? 28.566 -7.402 -22.761 1.00 75.81 109 SER A N 1
ATOM 816 C CA . SER A 1 109 ? 29.046 -8.554 -23.541 1.00 75.81 109 SER A CA 1
ATOM 817 C C . SER A 1 109 ? 29.344 -8.201 -25.004 1.00 75.81 109 SER A C 1
ATOM 819 O O . SER A 1 109 ? 30.338 -8.662 -25.554 1.00 75.81 109 SER A O 1
ATOM 821 N N . VAL A 1 110 ? 28.533 -7.330 -25.617 1.00 80.94 110 VAL A N 1
ATOM 822 C CA . VAL A 1 110 ? 28.736 -6.866 -26.999 1.00 80.94 110 VAL A CA 1
ATOM 823 C C . VAL A 1 110 ? 30.004 -6.018 -27.109 1.00 80.94 110 VAL A C 1
ATOM 825 O O . VAL A 1 110 ? 30.762 -6.163 -28.066 1.00 80.94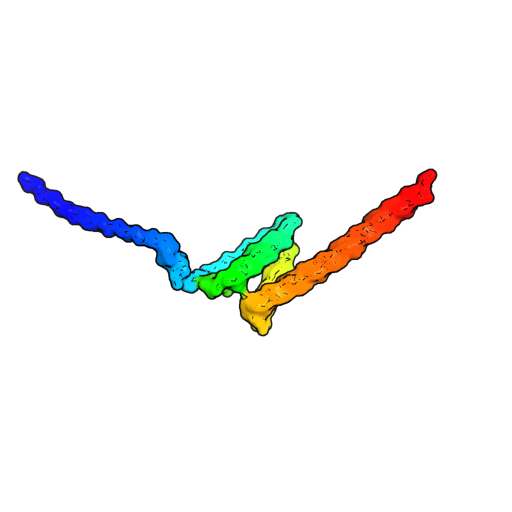 110 VAL A O 1
ATOM 828 N N . LEU A 1 111 ? 30.267 -5.157 -26.122 1.00 81.25 111 LEU A N 1
ATOM 829 C CA . LEU A 1 111 ? 31.488 -4.350 -26.080 1.00 81.25 111 LEU A CA 1
ATOM 830 C C . LEU A 1 111 ? 32.738 -5.206 -25.823 1.00 81.25 111 LEU A C 1
ATOM 832 O O . LEU A 1 111 ? 33.758 -4.976 -26.462 1.00 81.25 111 LEU A O 1
ATOM 836 N N . GLU A 1 112 ? 32.655 -6.213 -24.948 1.00 81.75 112 GLU A N 1
ATOM 837 C CA . GLU A 1 112 ? 33.767 -7.130 -24.647 1.00 81.75 112 GLU A CA 1
ATOM 838 C C . GLU A 1 112 ? 34.101 -8.083 -25.812 1.00 81.75 112 GLU A C 1
ATOM 840 O O . GLU A 1 112 ? 35.249 -8.485 -25.943 1.00 81.75 112 GLU A O 1
ATOM 845 N N . GLN A 1 113 ? 33.144 -8.410 -26.691 1.00 77.19 113 GLN A N 1
ATOM 846 C CA . GLN A 1 113 ? 33.383 -9.195 -27.917 1.00 77.19 113 GLN A CA 1
ATOM 847 C C . GLN A 1 113 ? 33.928 -8.371 -29.098 1.00 77.19 113 GLN A C 1
ATOM 849 O O . GLN A 1 113 ? 34.266 -8.941 -30.134 1.00 77.19 113 GLN A O 1
ATOM 854 N N . SER A 1 114 ? 33.977 -7.043 -28.967 1.00 65.38 114 SER A N 1
ATOM 855 C CA . SER A 1 114 ? 34.397 -6.118 -30.030 1.00 65.38 114 SER A CA 1
ATOM 856 C C . SER A 1 114 ? 35.855 -5.642 -29.894 1.00 65.38 114 SER A C 1
ATOM 858 O O . SER A 1 114 ? 36.274 -4.768 -30.655 1.00 65.38 114 SER A O 1
ATOM 860 N N . ILE A 1 115 ? 36.608 -6.186 -28.930 1.00 57.69 115 ILE A N 1
ATOM 861 C CA . ILE A 1 115 ? 38.038 -5.925 -28.675 1.00 57.69 115 ILE A CA 1
ATOM 862 C C . ILE A 1 115 ? 38.806 -7.227 -28.899 1.00 57.69 115 ILE A C 1
ATOM 864 O O . ILE A 1 115 ? 39.879 -7.166 -29.538 1.00 57.69 115 ILE A O 1
#

Radius of gyration: 24.85 Å; chains: 1; bounding box: 48×40×93 Å

Sequence (115 aa):
MLAQSPMKTDQAAISVADLGAEDRTIDIVLANDAHGAFVWGVLDRLLDEPRCNFSEVTASGFAAMEAAVFAYGLSVGGRRGARTALANFWRRVSHASVFANDRTGLLRSVLEQSI

Secondary structure (DSSP, 8-state):
---------------TTGGGSS-EEEEEEE---S-HHHHHHHHHHHHH-TTEEEEEEEE-THHHHHHHHHHHHHHHHHHHHHHHHHHHHHHHHHHHHHHHHHHHHHHHHHHHTT-